Protein AF-A0AAV5YA34-F1 (afdb_monomer_lite)

Sequence (53 aa):
MPLPPRDFDTIGPRQGQRFPDVRLPDQTGAVIDLHAARAGRTALVVFYRSAEW

Radius of gyration: 15.09 Å; chains: 1; bounding box: 44×24×30 Å

Secondary structure (DSSP, 8-state):
-PPPPP-GGGSSPPTTSPPP--EEE-TTS-EEEHHHHHTTS-------PPPP-

Foldseek 3Di:
DDDPDDDCVPDADDPPGDHDFDWDADPVGDTDTPVVVCVPPDDDDDDDDDDDD

pLDDT: mean 90.13, std 8.65, range [55.91, 98.06]

Structure (mmCIF, N/CA/C/O backbone):
data_AF-A0AAV5YA34-F1
#
_entry.id   AF-A0AAV5YA34-F1
#
loop_
_atom_site.group_PDB
_atom_site.id
_atom_site.type_symbol
_atom_site.label_atom_id
_atom_site.label_alt_id
_atom_site.label_comp_id
_atom_site.label_asym_id
_atom_site.label_entity_id
_atom_site.label_seq_id
_atom_site.pdbx_PDB_ins_code
_atom_site.Cartn_x
_atom_site.Cartn_y
_atom_site.Cartn_z
_atom_site.occupancy
_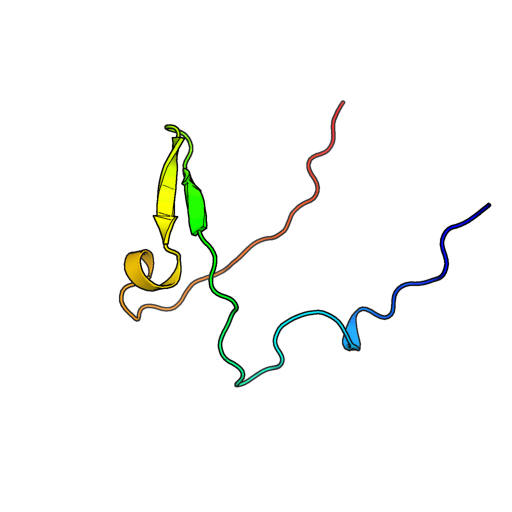atom_site.B_iso_or_equiv
_atom_site.auth_seq_id
_atom_site.auth_comp_id
_atom_site.auth_asym_id
_atom_site.auth_atom_id
_atom_site.pdbx_PDB_model_num
ATOM 1 N N . MET A 1 1 ? 30.253 2.533 6.072 1.00 73.31 1 MET A N 1
ATOM 2 C CA . MET A 1 1 ? 30.115 1.941 4.722 1.00 73.31 1 MET A CA 1
ATOM 3 C C . MET A 1 1 ? 28.877 2.530 4.060 1.00 73.31 1 MET A C 1
ATOM 5 O O . MET A 1 1 ? 27.841 2.515 4.715 1.00 73.31 1 MET A O 1
ATOM 9 N N . PRO A 1 2 ? 28.952 3.054 2.826 1.00 78.06 2 PRO A N 1
ATOM 10 C CA . PRO A 1 2 ? 27.753 3.378 2.057 1.00 78.06 2 PRO A CA 1
ATOM 11 C C . PRO A 1 2 ? 26.994 2.095 1.690 1.00 78.06 2 PRO A C 1
ATOM 13 O O . PRO A 1 2 ? 27.610 1.047 1.489 1.00 78.06 2 PRO A O 1
ATOM 16 N N . LEU A 1 3 ? 25.662 2.172 1.620 1.00 79.88 3 LEU A N 1
ATOM 17 C CA . LEU A 1 3 ? 24.849 1.078 1.087 1.00 79.88 3 LEU A CA 1
ATOM 18 C C . LEU A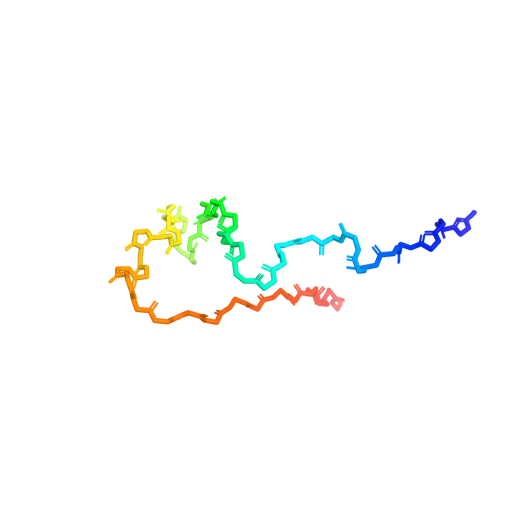 1 3 ? 25.096 0.943 -0.424 1.00 79.88 3 LEU A C 1
ATOM 20 O O . LEU A 1 3 ? 25.293 1.962 -1.091 1.00 79.88 3 LEU A O 1
ATOM 24 N N . PRO A 1 4 ? 25.068 -0.282 -0.976 1.00 84.94 4 PRO A N 1
ATOM 25 C CA . PRO A 1 4 ? 25.140 -0.464 -2.418 1.00 84.94 4 PRO A CA 1
ATOM 26 C C . PRO A 1 4 ? 23.954 0.237 -3.110 1.00 84.94 4 PRO A C 1
ATOM 28 O O . PRO A 1 4 ? 22.861 0.296 -2.530 1.00 84.94 4 PRO A O 1
ATOM 31 N N . PRO A 1 5 ? 24.143 0.757 -4.338 1.00 86.38 5 PRO A N 1
ATOM 32 C CA . PRO A 1 5 ? 23.053 1.319 -5.127 1.00 86.38 5 PRO A CA 1
ATOM 33 C C . PRO A 1 5 ? 21.927 0.295 -5.302 1.00 86.38 5 PRO A C 1
ATOM 35 O O . PRO A 1 5 ? 22.185 -0.873 -5.592 1.00 86.38 5 PRO A O 1
ATOM 38 N N . ARG A 1 6 ? 20.677 0.729 -5.119 1.00 86.06 6 ARG A N 1
ATOM 39 C CA . ARG A 1 6 ? 19.495 -0.082 -5.434 1.00 86.06 6 ARG A CA 1
ATOM 40 C C . ARG A 1 6 ? 19.040 0.232 -6.849 1.00 86.06 6 ARG A C 1
ATOM 42 O O . ARG A 1 6 ? 18.862 1.398 -7.187 1.00 86.06 6 ARG A O 1
ATOM 49 N N . ASP A 1 7 ? 18.832 -0.814 -7.634 1.00 88.00 7 ASP A N 1
ATOM 50 C CA . ASP A 1 7 ? 18.211 -0.721 -8.948 1.00 88.00 7 ASP A CA 1
ATOM 51 C C . ASP A 1 7 ? 16.684 -0.734 -8.789 1.00 88.00 7 ASP A C 1
ATOM 53 O O . ASP A 1 7 ? 16.085 -1.771 -8.497 1.00 88.00 7 ASP A O 1
ATOM 57 N N . PHE A 1 8 ? 16.056 0.431 -8.940 1.00 82.00 8 PHE A N 1
ATOM 58 C CA . PHE A 1 8 ? 14.610 0.583 -8.780 1.00 82.00 8 PHE A CA 1
ATOM 59 C C . PHE A 1 8 ? 13.803 0.043 -9.967 1.00 82.00 8 PH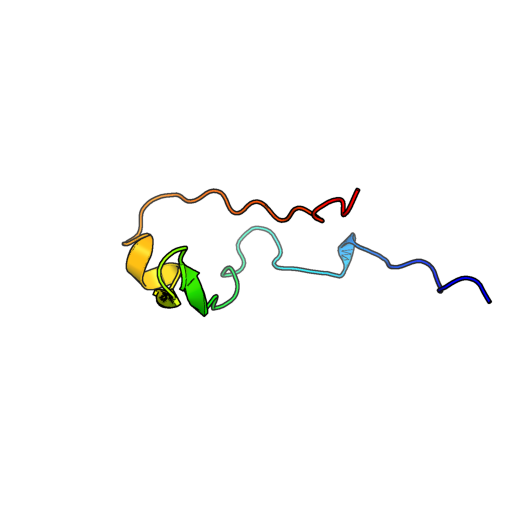E A C 1
ATOM 61 O O . PHE A 1 8 ? 12.623 -0.245 -9.780 1.00 82.00 8 PHE A O 1
ATOM 68 N N . ASP A 1 9 ? 14.417 -0.198 -11.130 1.00 83.25 9 ASP A N 1
ATOM 69 C CA . ASP A 1 9 ? 13.727 -0.793 -12.287 1.00 83.25 9 ASP A CA 1
ATOM 70 C C . ASP A 1 9 ? 13.427 -2.287 -12.073 1.00 83.25 9 ASP A C 1
ATOM 72 O O . ASP A 1 9 ? 12.616 -2.901 -12.776 1.00 83.25 9 ASP A O 1
ATOM 76 N N . THR A 1 10 ? 14.054 -2.883 -11.057 1.00 85.12 10 THR A N 1
ATOM 77 C CA . THR A 1 10 ? 13.835 -4.277 -10.653 1.00 85.12 10 THR A CA 1
ATOM 78 C C . THR A 1 10 ? 12.841 -4.437 -9.500 1.00 85.12 10 THR A C 1
ATOM 80 O O . THR A 1 10 ? 12.500 -5.568 -9.151 1.00 85.12 10 THR A O 1
ATOM 83 N N . ILE A 1 11 ? 12.354 -3.339 -8.906 1.00 86.81 11 ILE A N 1
ATOM 84 C CA . ILE A 1 11 ? 11.569 -3.363 -7.665 1.00 86.81 11 ILE A CA 1
ATOM 85 C C . ILE A 1 11 ? 10.138 -2.883 -7.925 1.00 86.81 11 ILE A C 1
ATOM 87 O O . ILE A 1 11 ? 9.906 -1.758 -8.352 1.00 86.81 11 ILE A O 1
ATOM 91 N N . GLY A 1 12 ? 9.164 -3.719 -7.566 1.00 87.56 12 GLY A N 1
ATOM 92 C CA . GLY A 1 12 ? 7.738 -3.398 -7.643 1.00 87.56 12 GLY A CA 1
ATOM 93 C C . GLY A 1 12 ? 7.016 -4.042 -8.834 1.00 87.56 12 GLY A C 1
ATOM 94 O O . GLY A 1 12 ? 7.627 -4.735 -9.649 1.00 87.56 12 GLY A O 1
ATOM 95 N N . PRO A 1 13 ? 5.684 -3.874 -8.909 1.00 91.12 13 PRO A N 1
ATOM 96 C CA . PRO A 1 13 ? 4.878 -4.439 -9.985 1.00 91.12 13 PRO A CA 1
ATOM 97 C C . PRO A 1 13 ? 5.142 -3.711 -11.307 1.00 91.12 13 PRO A C 1
ATOM 99 O O . PRO A 1 13 ? 5.135 -2.481 -11.366 1.00 91.12 13 PRO A O 1
ATOM 102 N N . ARG A 1 14 ? 5.313 -4.470 -12.394 1.00 90.25 14 ARG A N 1
ATOM 103 C CA . ARG A 1 14 ? 5.408 -3.897 -13.746 1.00 90.25 14 ARG A CA 1
ATOM 104 C C . ARG A 1 14 ? 4.032 -3.490 -14.268 1.00 90.25 14 ARG A C 1
ATOM 106 O O . ARG A 1 14 ? 3.004 -3.994 -13.815 1.00 90.25 14 ARG A O 1
ATOM 113 N N . GLN A 1 15 ? 4.004 -2.630 -15.283 1.00 90.56 15 GLN A N 1
ATOM 114 C CA . GLN A 1 15 ? 2.767 -2.310 -15.993 1.00 90.56 15 GLN A CA 1
ATOM 115 C C . GLN A 1 15 ? 2.068 -3.592 -16.481 1.00 90.56 15 GLN A C 1
ATOM 117 O O . GLN A 1 15 ? 2.702 -4.495 -17.022 1.00 90.56 15 GLN A O 1
ATOM 122 N N . GLY A 1 16 ? 0.755 -3.674 -16.257 1.00 93.19 16 GLY A N 1
ATOM 123 C CA . GLY A 1 16 ? -0.057 -4.848 -16.588 1.00 93.19 16 GLY A CA 1
ATOM 124 C C . GLY A 1 16 ? 0.005 -5.984 -15.560 1.00 93.19 16 GLY A C 1
ATOM 125 O O . GLY A 1 16 ? -0.845 -6.871 -15.604 1.00 93.19 16 GLY A O 1
ATOM 126 N N . GLN A 1 17 ? 0.943 -5.959 -14.605 1.00 93.69 17 GLN A N 1
ATOM 127 C CA . GLN A 1 17 ? 0.956 -6.912 -13.495 1.00 93.69 17 GLN A CA 1
ATOM 128 C C . GLN A 1 17 ? -0.031 -6.500 -12.402 1.00 93.69 17 GLN A C 1
ATOM 130 O O . GLN A 1 17 ? -0.320 -5.319 -12.191 1.00 93.69 17 GLN A O 1
ATOM 135 N N . ARG A 1 18 ? -0.542 -7.496 -11.673 1.00 91.56 18 ARG A N 1
ATOM 136 C CA . ARG A 1 18 ? -1.395 -7.262 -10.508 1.00 91.56 18 ARG A CA 1
ATOM 137 C C . ARG A 1 18 ? -0.591 -6.534 -9.428 1.00 91.56 18 ARG A C 1
ATOM 139 O O . ARG A 1 18 ? 0.500 -6.968 -9.067 1.00 91.56 18 ARG A O 1
ATOM 146 N N . PHE A 1 19 ? -1.151 -5.445 -8.908 1.00 94.00 19 PHE A N 1
ATOM 147 C CA . PHE A 1 19 ? -0.588 -4.762 -7.745 1.00 94.00 19 PHE A CA 1
ATOM 148 C C . PHE A 1 19 ? -0.563 -5.715 -6.528 1.00 94.00 19 PHE A C 1
ATOM 150 O O . PHE A 1 19 ? -1.492 -6.517 -6.413 1.00 94.00 19 PHE A O 1
ATOM 157 N N . PRO A 1 20 ? 0.457 -5.668 -5.648 1.00 94.19 20 PRO A N 1
ATOM 158 C CA . PRO A 1 20 ? 0.558 -6.570 -4.500 1.00 94.19 20 PRO A CA 1
ATOM 159 C C . PRO A 1 20 ? -0.651 -6.515 -3.563 1.00 94.19 20 PRO A C 1
ATOM 161 O O . PRO A 1 20 ? -1.297 -5.474 -3.433 1.00 94.19 20 PRO A O 1
ATOM 164 N N . ASP A 1 21 ? -0.893 -7.614 -2.845 1.00 95.38 21 ASP A N 1
ATOM 165 C CA . ASP A 1 21 ? -1.881 -7.632 -1.768 1.00 95.38 21 ASP A CA 1
ATOM 166 C C . ASP A 1 21 ? -1.397 -6.744 -0.615 1.00 95.38 21 ASP A C 1
ATOM 168 O O . ASP A 1 21 ? -0.411 -7.051 0.057 1.00 95.38 21 ASP A O 1
ATOM 172 N N . VAL A 1 22 ? -2.099 -5.634 -0.384 1.00 95.62 22 VAL A N 1
ATOM 173 C CA . VAL A 1 22 ? -1.797 -4.689 0.696 1.00 95.62 22 VAL A CA 1
ATOM 174 C C . VAL A 1 22 ? -2.908 -4.740 1.734 1.00 95.62 22 VAL A C 1
ATOM 176 O O . VAL A 1 22 ? -4.064 -4.438 1.431 1.00 95.62 22 VAL A O 1
ATOM 179 N N . ARG A 1 23 ? -2.531 -5.103 2.965 1.00 97.69 23 ARG A N 1
ATOM 180 C CA . ARG A 1 23 ? -3.389 -5.043 4.152 1.00 97.69 23 ARG A CA 1
ATOM 181 C C . ARG A 1 23 ? -2.700 -4.208 5.215 1.00 97.69 23 ARG A C 1
ATOM 183 O O . ARG A 1 23 ? -1.680 -4.631 5.751 1.00 97.69 23 ARG A O 1
ATOM 190 N N . LEU A 1 24 ? -3.229 -3.020 5.476 1.00 96.62 24 LEU A N 1
ATOM 191 C CA . LEU A 1 24 ? -2.641 -2.057 6.406 1.00 96.62 24 LEU A CA 1
ATOM 192 C C . LEU A 1 24 ? -3.731 -1.456 7.298 1.00 96.62 24 LEU A C 1
ATOM 194 O O . LEU A 1 24 ? -4.879 -1.361 6.857 1.00 96.62 24 LEU A O 1
ATOM 198 N N . PRO A 1 25 ? -3.400 -1.071 8.541 1.00 97.62 25 PRO A N 1
ATOM 199 C CA . PRO A 1 25 ? -4.329 -0.342 9.389 1.00 97.62 25 PRO A CA 1
ATOM 200 C C . PRO A 1 25 ? -4.602 1.056 8.821 1.00 97.62 25 PRO A C 1
ATOM 202 O O . PRO A 1 25 ? -3.699 1.712 8.298 1.00 97.62 25 PRO A O 1
ATOM 205 N N . ASP A 1 26 ? -5.842 1.512 8.951 1.00 95.50 26 ASP A N 1
ATOM 206 C CA . ASP A 1 26 ? -6.212 2.910 8.763 1.00 95.50 26 ASP A CA 1
ATOM 207 C C . ASP A 1 26 ? -5.867 3.761 10.002 1.00 95.50 26 ASP A C 1
ATOM 209 O O . ASP A 1 26 ? -5.262 3.286 10.968 1.00 95.50 26 ASP A O 1
ATOM 213 N N . GLN A 1 27 ? -6.272 5.034 9.999 1.00 95.38 27 GLN A N 1
ATOM 214 C CA . GLN A 1 27 ? -6.012 5.973 11.095 1.00 95.38 27 GLN A CA 1
ATOM 215 C C . GLN A 1 27 ? -6.665 5.590 12.436 1.00 95.38 27 GLN A C 1
ATOM 217 O O . GLN A 1 27 ? -6.316 6.159 13.466 1.00 95.38 27 GLN A O 1
ATOM 222 N N . THR A 1 28 ? -7.624 4.663 12.432 1.00 97.75 28 THR A N 1
ATOM 223 C CA . THR A 1 28 ? -8.301 4.143 13.630 1.00 97.75 28 THR A C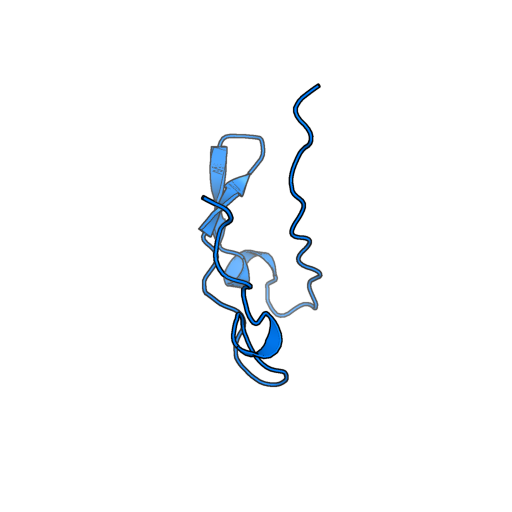A 1
ATOM 224 C C . THR A 1 28 ? -7.748 2.787 14.075 1.00 97.75 28 THR A C 1
ATOM 226 O O . THR A 1 28 ? -8.163 2.261 15.106 1.00 97.75 28 THR A O 1
ATOM 229 N N . GLY A 1 29 ? -6.799 2.219 13.322 1.00 97.25 29 GLY A N 1
ATOM 230 C CA . GLY A 1 29 ? -6.266 0.877 13.545 1.00 97.25 29 GLY A CA 1
ATOM 231 C C . GLY A 1 29 ? -7.079 -0.235 12.878 1.00 97.25 29 GLY A C 1
ATOM 232 O O . GLY A 1 29 ? -6.716 -1.405 13.010 1.00 97.25 29 GLY A O 1
ATOM 233 N N . ALA A 1 30 ? -8.150 0.088 12.147 1.00 97.38 30 ALA A N 1
ATOM 234 C CA . ALA A 1 30 ? -8.929 -0.908 11.423 1.00 97.38 30 ALA A CA 1
ATOM 235 C C . ALA A 1 30 ? -8.145 -1.398 10.199 1.00 97.38 30 ALA A C 1
ATOM 237 O O . ALA A 1 30 ? -7.658 -0.603 9.397 1.00 97.38 30 ALA A O 1
ATOM 238 N N . VAL A 1 31 ? -8.002 -2.716 10.045 1.00 98.06 31 VAL A N 1
ATOM 239 C CA . VAL A 1 31 ? -7.262 -3.293 8.913 1.00 98.06 31 VAL A CA 1
ATOM 240 C C . VAL A 1 31 ? -8.080 -3.156 7.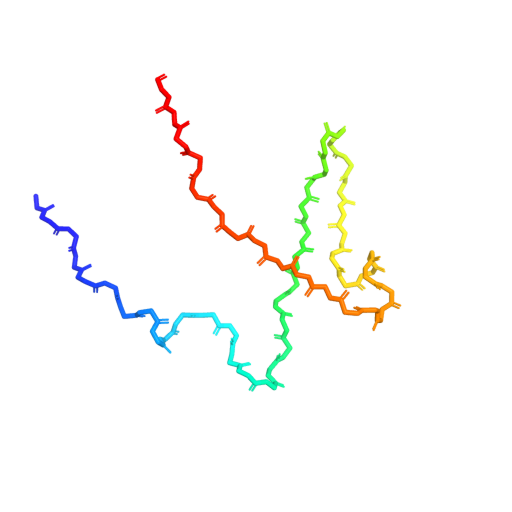632 1.00 98.06 31 VAL A C 1
ATOM 242 O O . VAL A 1 31 ? -9.184 -3.687 7.531 1.00 98.06 31 VAL A O 1
ATOM 245 N N . ILE A 1 32 ? -7.494 -2.505 6.629 1.00 97.38 32 ILE A N 1
ATOM 246 C CA . ILE A 1 32 ? -8.064 -2.348 5.294 1.00 97.38 32 ILE A CA 1
ATOM 247 C C . ILE A 1 32 ? -7.328 -3.251 4.307 1.00 97.38 32 ILE A C 1
ATOM 249 O O . ILE A 1 32 ? -6.104 -3.199 4.200 1.00 97.38 32 ILE A O 1
ATOM 253 N N . ASP A 1 33 ? -8.086 -4.042 3.546 1.00 97.62 33 ASP A N 1
ATOM 254 C CA . ASP A 1 33 ? -7.611 -4.700 2.327 1.00 97.62 33 ASP A CA 1
ATOM 255 C C . ASP A 1 33 ? -7.798 -3.753 1.134 1.00 97.62 33 ASP A C 1
ATOM 257 O O . ASP A 1 33 ? -8.922 -3.363 0.803 1.00 97.62 33 ASP A O 1
ATOM 261 N N . LEU A 1 34 ? -6.694 -3.386 0.477 1.00 96.00 34 LEU A N 1
ATOM 262 C CA . LEU A 1 34 ? -6.701 -2.446 -0.645 1.00 96.00 34 LEU A CA 1
ATOM 263 C C . LEU A 1 34 ? -7.572 -2.924 -1.815 1.00 96.00 34 LEU A C 1
ATOM 265 O O . LEU A 1 34 ? -8.281 -2.122 -2.427 1.00 96.00 34 LEU A O 1
ATOM 269 N N . HIS A 1 35 ? -7.515 -4.210 -2.164 1.00 96.31 35 HIS A N 1
ATOM 270 C CA . HIS A 1 35 ? -8.257 -4.733 -3.308 1.00 96.31 35 HIS A CA 1
ATOM 271 C C . HIS A 1 35 ? -9.760 -4.729 -3.039 1.00 96.31 35 HIS A C 1
ATOM 273 O O . HIS A 1 35 ? -10.525 -4.345 -3.929 1.00 96.31 35 HIS A O 1
ATOM 279 N N . ALA A 1 36 ? -10.164 -5.096 -1.821 1.00 97.31 36 ALA A N 1
ATOM 280 C CA . ALA A 1 36 ? -11.557 -5.032 -1.396 1.00 97.31 36 ALA A CA 1
ATOM 281 C C . ALA A 1 36 ? -12.058 -3.580 -1.332 1.00 97.31 36 ALA A C 1
ATOM 283 O O . ALA A 1 36 ? -13.072 -3.256 -1.949 1.00 97.31 36 ALA A O 1
ATOM 284 N N . ALA A 1 37 ? -11.315 -2.686 -0.668 1.00 95.75 37 ALA A N 1
ATOM 285 C CA . ALA A 1 37 ? -11.700 -1.284 -0.480 1.00 95.75 37 ALA A CA 1
ATOM 286 C C . ALA A 1 37 ? -11.828 -0.515 -1.802 1.00 95.75 37 ALA A C 1
ATOM 288 O O . ALA A 1 37 ? -12.698 0.341 -1.963 1.00 95.75 37 ALA A O 1
ATOM 289 N N . ARG A 1 38 ? -10.983 -0.850 -2.783 1.00 95.62 38 ARG A N 1
ATOM 290 C CA . ARG A 1 38 ? -11.035 -0.277 -4.130 1.00 95.62 38 ARG A CA 1
ATOM 291 C C . ARG A 1 38 ? -12.293 -0.694 -4.904 1.00 95.62 38 ARG A C 1
ATOM 293 O O . ARG A 1 38 ? -12.700 0.033 -5.811 1.00 95.62 38 ARG A O 1
ATOM 300 N N . ALA A 1 39 ? -12.884 -1.853 -4.599 1.00 96.19 39 ALA A N 1
ATOM 301 C CA . ALA A 1 39 ? -14.108 -2.366 -5.228 1.00 96.19 39 ALA A CA 1
ATOM 302 C C . ALA A 1 39 ? -14.111 -2.258 -6.772 1.00 96.19 39 ALA A C 1
ATOM 304 O O . ALA A 1 39 ? -15.082 -1.835 -7.393 1.00 96.19 39 ALA A O 1
ATOM 305 N N . GLY A 1 40 ? -12.976 -2.571 -7.406 1.00 95.12 40 GLY A N 1
ATOM 306 C CA . GLY A 1 40 ? -12.809 -2.510 -8.865 1.00 95.12 40 GLY A CA 1
ATOM 307 C C . GLY A 1 40 ? -12.520 -1.122 -9.464 1.00 95.12 40 GLY A C 1
ATOM 308 O O . GLY A 1 40 ? -12.103 -1.057 -10.619 1.00 95.12 40 GLY A O 1
ATOM 309 N N . ARG A 1 41 ? -12.629 -0.027 -8.703 1.00 96.75 41 ARG A N 1
ATOM 310 C CA . ARG A 1 41 ? -12.392 1.364 -9.162 1.00 96.75 41 ARG A CA 1
ATOM 311 C C . ARG A 1 41 ? -10.909 1.689 -9.326 1.00 96.75 41 ARG A C 1
ATOM 313 O O . ARG A 1 41 ? -10.085 1.066 -8.690 1.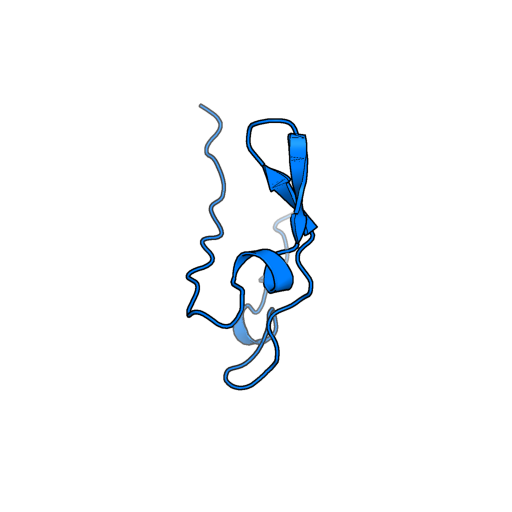00 96.75 41 ARG A O 1
ATOM 320 N N . THR A 1 42 ? -10.489 2.661 -10.123 1.00 95.38 42 THR A N 1
ATOM 321 C CA . THR A 1 42 ? -9.064 3.066 -10.148 1.00 95.38 42 THR A CA 1
ATOM 322 C C . THR A 1 42 ? -8.590 3.581 -8.782 1.00 95.38 42 THR A C 1
ATOM 324 O O . THR A 1 42 ? -9.367 4.172 -8.035 1.00 95.38 42 THR A O 1
ATOM 327 N N . ALA A 1 43 ? -7.318 3.348 -8.449 1.00 94.06 43 ALA A N 1
ATOM 328 C CA . ALA A 1 43 ? -6.702 3.803 -7.203 1.00 94.06 43 ALA A CA 1
ATOM 329 C C . ALA A 1 43 ? -5.310 4.387 -7.470 1.00 94.06 43 ALA A C 1
ATOM 331 O O . ALA A 1 43 ? -4.597 3.909 -8.352 1.00 94.06 43 ALA A O 1
ATOM 332 N N . LEU A 1 44 ? -4.934 5.393 -6.681 1.00 94.56 44 LEU A N 1
ATOM 333 C CA . LEU A 1 44 ? -3.583 5.944 -6.614 1.00 94.56 44 LEU A CA 1
ATOM 334 C C . LEU A 1 44 ? -2.959 5.514 -5.284 1.00 94.56 44 LEU A C 1
ATOM 336 O O . LEU A 1 44 ? -3.552 5.742 -4.232 1.00 94.56 44 LEU A O 1
ATOM 340 N N . VAL A 1 45 ? -1.776 4.900 -5.331 1.00 92.50 45 VAL A N 1
ATOM 341 C CA . VAL A 1 45 ? -1.026 4.492 -4.135 1.00 92.50 45 VAL A CA 1
ATOM 342 C C . VAL A 1 45 ? 0.212 5.370 -4.023 1.00 92.50 45 VAL A C 1
ATOM 344 O O . VAL A 1 45 ? 1.044 5.382 -4.928 1.00 92.50 45 VAL A O 1
ATOM 347 N N . VAL A 1 46 ? 0.325 6.116 -2.924 1.00 92.56 46 VAL A N 1
ATOM 348 C CA . VAL A 1 46 ? 1.437 7.041 -2.678 1.00 92.56 46 VAL A CA 1
ATOM 349 C C . VAL A 1 46 ? 2.325 6.470 -1.582 1.00 92.56 46 VAL A C 1
ATOM 351 O O . VAL A 1 46 ? 1.907 6.355 -0.433 1.00 92.56 46 VAL A O 1
ATOM 354 N N . PHE A 1 47 ? 3.562 6.137 -1.938 1.00 89.19 47 PHE A N 1
ATOM 355 C CA . PHE A 1 47 ? 4.608 5.815 -0.975 1.00 89.19 47 PHE A CA 1
ATOM 356 C C . PHE A 1 47 ? 5.383 7.089 -0.670 1.00 89.19 47 PHE A C 1
ATOM 358 O O . PHE A 1 47 ? 5.956 7.699 -1.571 1.00 89.19 47 PHE A O 1
ATOM 365 N N . TYR A 1 48 ? 5.417 7.489 0.595 1.00 88.50 48 TYR A N 1
ATOM 366 C CA . TYR A 1 48 ? 6.225 8.613 1.038 1.00 88.50 48 TYR A CA 1
ATOM 367 C C . TYR A 1 48 ? 7.039 8.197 2.258 1.00 88.50 48 TYR A C 1
ATOM 369 O O . TYR A 1 48 ? 6.570 7.465 3.129 1.00 88.50 48 TYR A O 1
ATOM 377 N N . ARG A 1 49 ? 8.287 8.659 2.317 1.00 86.44 49 ARG A N 1
ATOM 378 C CA . ARG A 1 49 ? 9.074 8.598 3.545 1.00 86.44 49 ARG A CA 1
ATOM 379 C C . ARG A 1 49 ? 8.676 9.807 4.378 1.00 86.44 49 ARG A C 1
ATOM 381 O O . ARG A 1 49 ? 8.884 10.935 3.938 1.00 86.44 49 ARG A O 1
ATOM 388 N N . SER A 1 50 ? 8.103 9.574 5.554 1.00 81.44 50 SER A N 1
ATOM 389 C CA . SER A 1 50 ? 7.880 10.660 6.506 1.00 81.44 50 SER A CA 1
ATOM 390 C C . SER A 1 50 ? 9.227 11.245 6.925 1.00 81.44 50 SER A C 1
ATOM 392 O O . SER A 1 50 ? 10.173 10.497 7.186 1.00 81.44 50 SER A O 1
ATOM 394 N N . ALA A 1 51 ? 9.318 12.570 6.976 1.00 74.06 51 ALA A N 1
ATOM 395 C CA . ALA A 1 51 ? 10.396 13.232 7.690 1.00 74.06 51 ALA A CA 1
ATOM 396 C C . ALA A 1 51 ? 10.028 13.224 9.179 1.00 74.06 51 ALA A C 1
ATOM 398 O O . ALA A 1 51 ? 8.969 13.727 9.551 1.00 74.06 51 ALA A O 1
ATOM 399 N N . GLU A 1 52 ? 10.866 12.614 10.013 1.00 64.31 52 GLU A N 1
ATOM 400 C CA . GLU A 1 52 ? 10.979 13.062 11.400 1.00 64.31 52 GLU A CA 1
ATOM 401 C C . GLU A 1 52 ? 11.730 14.395 11.377 1.00 64.31 52 GLU A C 1
ATOM 403 O O . GLU A 1 52 ? 12.746 14.517 10.683 1.00 64.31 52 GLU A O 1
ATOM 408 N N . TRP A 1 53 ? 11.184 15.379 12.085 1.00 55.91 53 TRP A N 1
ATOM 409 C CA . TRP A 1 53 ? 11.846 16.641 12.399 1.00 55.91 53 TRP A CA 1
ATOM 410 C C . TRP A 1 53 ? 12.432 16.554 13.801 1.00 55.91 53 TRP A C 1
ATOM 412 O O . TRP A 1 53 ? 11.730 15.996 14.676 1.00 55.91 53 TRP A O 1
#